Protein AF-A0A0P0RIV6-F1 (afdb_monomer)

Mean predicted aligned error: 5.99 Å

Sequence (80 aa):
MTLRLRNQKLRTQKVINHFRGLPGEFSMLKGLLCASHSMEGHDEVRYRYFFDSSLIAARMEEINAAAREEAMKFLGERAQ

Radius of gyration: 16.16 Å; Cα contacts (8 Å, |Δi|>4): 38; chains: 1; bounding box: 40×27×44 Å

Solvent-accessible surface area (backbone atoms only — not comparable to full-atom values): 4515 Å² total; per-residue (Å²): 136,56,74,66,61,53,51,14,47,52,51,34,50,52,53,52,62,70,34,60,92,43,95,56,34,65,59,53,53,49,50,55,52,50,54,40,70,71,43,72,68,83,57,20,61,54,44,48,64,47,42,40,63,66,63,52,50,53,53,49,49,53,54,53,50,53,52,50,52,52,51,50,52,57,52,57,66,71,76,109

Organism: NCBI:txid1323664

Structure (mmCIF, N/CA/C/O backbone):
data_AF-A0A0P0RIV6-F1
#
_entry.id   AF-A0A0P0RIV6-F1
#
loop_
_atom_site.group_PDB
_atom_site.id
_atom_site.type_symbol
_atom_site.label_atom_id
_atom_site.label_alt_id
_atom_site.label_comp_id
_atom_site.label_asym_id
_atom_site.label_entity_id
_atom_site.label_seq_id
_atom_site.pdbx_PDB_ins_code
_atom_site.Cartn_x
_atom_site.Cartn_y
_atom_site.Cartn_z
_atom_site.occupancy
_atom_site.B_iso_or_equiv
_atom_site.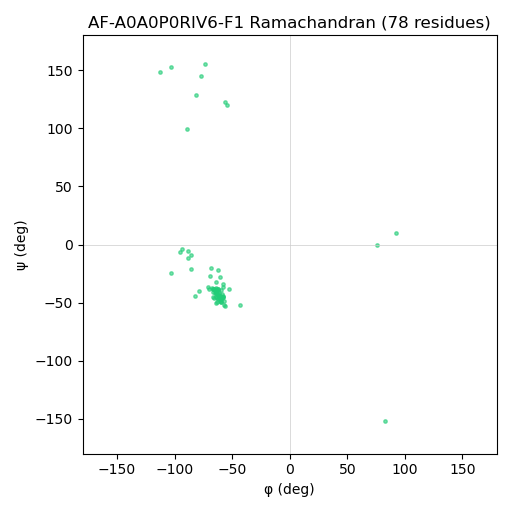auth_seq_id
_atom_site.auth_comp_id
_atom_site.auth_asym_id
_atom_site.auth_atom_id
_atom_site.pdbx_PDB_model_num
ATOM 1 N N . MET A 1 1 ? 6.314 -18.642 -11.480 1.00 59.59 1 MET A N 1
ATOM 2 C CA . MET A 1 1 ? 6.527 -17.201 -11.188 1.00 59.59 1 MET A CA 1
ATOM 3 C C . MET A 1 1 ? 7.970 -16.850 -11.529 1.00 59.59 1 MET A C 1
ATOM 5 O O . MET A 1 1 ? 8.856 -17.571 -11.091 1.00 59.59 1 MET A O 1
ATOM 9 N N . THR A 1 2 ? 8.226 -15.820 -12.341 1.00 81.06 2 THR A N 1
ATOM 10 C CA . THR A 1 2 ? 9.598 -15.458 -12.757 1.00 81.06 2 THR A CA 1
ATOM 11 C C . THR A 1 2 ? 10.378 -14.793 -11.612 1.00 81.06 2 THR A C 1
ATOM 13 O O . THR A 1 2 ? 9.780 -14.188 -10.718 1.00 81.06 2 THR A O 1
ATOM 16 N N . LEU A 1 3 ? 11.718 -14.871 -11.634 1.00 82.00 3 LEU A N 1
ATOM 17 C CA . LEU A 1 3 ? 12.606 -14.242 -10.635 1.00 82.00 3 LEU A CA 1
ATOM 18 C C . LEU A 1 3 ? 12.303 -12.740 -10.461 1.00 82.00 3 LEU A C 1
ATOM 20 O O . LEU A 1 3 ? 12.281 -12.217 -9.348 1.00 82.00 3 LEU A O 1
ATOM 24 N N . ARG A 1 4 ? 11.997 -12.062 -11.571 1.00 81.50 4 ARG A N 1
ATOM 25 C CA . ARG A 1 4 ? 11.642 -10.639 -11.613 1.00 81.50 4 ARG A CA 1
ATOM 26 C C . ARG A 1 4 ? 10.384 -10.325 -10.800 1.00 81.50 4 ARG A C 1
ATOM 28 O O . ARG A 1 4 ? 10.422 -9.415 -9.978 1.00 81.50 4 ARG A O 1
ATOM 35 N N . LEU A 1 5 ? 9.312 -11.100 -10.981 1.00 83.94 5 LEU A N 1
ATOM 36 C CA . LEU A 1 5 ? 8.061 -10.933 -10.228 1.00 83.94 5 LEU A CA 1
ATOM 37 C C . LEU A 1 5 ? 8.270 -11.203 -8.731 1.00 83.94 5 LEU A C 1
ATOM 39 O O . LEU A 1 5 ? 7.739 -10.487 -7.886 1.00 83.94 5 LEU A O 1
ATOM 43 N N . ARG A 1 6 ? 9.102 -12.196 -8.381 1.00 87.25 6 ARG A N 1
ATOM 44 C CA . ARG A 1 6 ? 9.456 -12.473 -6.978 1.00 87.25 6 ARG A CA 1
ATOM 45 C C . ARG A 1 6 ? 10.174 -11.285 -6.332 1.00 87.25 6 ARG A C 1
ATOM 47 O O . ARG A 1 6 ? 9.824 -10.892 -5.222 1.00 87.25 6 ARG A O 1
ATOM 54 N N . ASN A 1 7 ? 11.139 -10.694 -7.033 1.00 89.38 7 ASN A N 1
ATOM 55 C CA . ASN A 1 7 ? 11.891 -9.541 -6.538 1.00 89.38 7 ASN A CA 1
ATOM 56 C C . ASN A 1 7 ? 11.017 -8.285 -6.425 1.00 89.38 7 ASN A C 1
ATOM 58 O O . ASN A 1 7 ? 11.154 -7.533 -5.462 1.00 89.38 7 ASN A O 1
ATOM 62 N N . GLN A 1 8 ? 10.093 -8.080 -7.367 1.00 91.31 8 GLN A N 1
ATOM 63 C CA . GLN A 1 8 ? 9.103 -7.001 -7.318 1.00 91.31 8 GLN A CA 1
ATOM 64 C C . GLN A 1 8 ? 8.227 -7.107 -6.061 1.00 91.31 8 GLN A C 1
ATOM 66 O O . GLN A 1 8 ? 8.129 -6.143 -5.297 1.00 91.31 8 GLN A O 1
ATOM 71 N N . LYS A 1 9 ? 7.677 -8.296 -5.782 1.00 93.25 9 LYS A N 1
ATOM 72 C CA . LYS A 1 9 ? 6.904 -8.560 -4.558 1.00 93.25 9 LYS A CA 1
ATOM 73 C C . LYS A 1 9 ? 7.723 -8.323 -3.294 1.00 93.25 9 LYS A C 1
ATOM 75 O O . LYS A 1 9 ? 7.269 -7.624 -2.395 1.00 93.25 9 LYS A O 1
ATOM 80 N N . LEU A 1 10 ? 8.953 -8.840 -3.244 1.00 94.69 10 LEU A N 1
ATOM 81 C CA . LEU A 1 10 ? 9.836 -8.684 -2.084 1.00 94.69 10 LEU A CA 1
ATOM 82 C C . LEU A 1 10 ? 10.144 -7.208 -1.787 1.00 94.69 10 LEU A C 1
ATOM 84 O O . LEU A 1 10 ? 10.074 -6.784 -0.636 1.00 94.69 10 LEU A O 1
ATOM 88 N N . ARG A 1 11 ? 10.477 -6.414 -2.81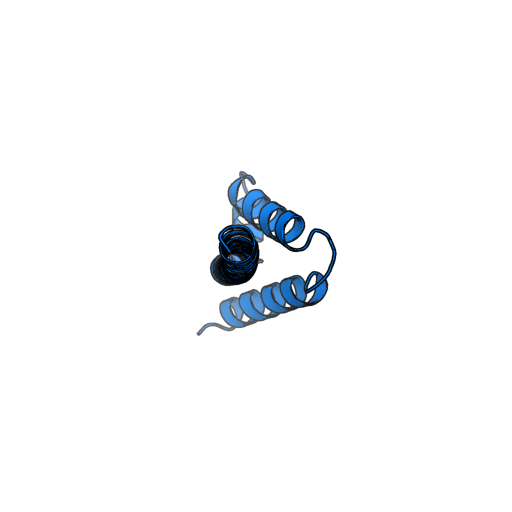4 1.00 93.00 11 ARG A N 1
ATOM 89 C CA . ARG A 1 11 ? 10.718 -4.970 -2.656 1.00 93.00 11 ARG A CA 1
ATOM 90 C C . ARG A 1 11 ? 9.478 -4.250 -2.149 1.00 93.00 11 ARG A C 1
ATOM 92 O O . ARG A 1 11 ? 9.576 -3.464 -1.214 1.00 93.00 11 ARG A O 1
ATOM 99 N N . THR A 1 12 ? 8.324 -4.558 -2.727 1.00 94.81 12 THR A N 1
ATOM 100 C CA . THR A 1 12 ? 7.052 -3.945 -2.331 1.00 94.81 12 THR A CA 1
ATOM 101 C C . THR A 1 12 ? 6.711 -4.267 -0.883 1.00 94.81 12 THR A C 1
ATOM 103 O O . THR A 1 12 ? 6.378 -3.369 -0.117 1.00 94.81 12 THR A O 1
ATOM 106 N N . GLN A 1 13 ? 6.904 -5.520 -0.466 1.00 96.69 13 GLN A N 1
ATOM 107 C CA . GLN A 1 13 ? 6.688 -5.922 0.919 1.00 96.69 13 GLN A CA 1
ATOM 108 C C . GLN A 1 13 ? 7.624 -5.192 1.888 1.00 96.69 13 GLN A C 1
ATOM 110 O O . GLN A 1 13 ? 7.192 -4.803 2.968 1.00 96.69 13 GLN A O 1
ATOM 115 N N . LYS A 1 14 ? 8.890 -4.962 1.511 1.00 96.69 14 LYS A N 1
ATOM 116 C CA . LYS A 1 14 ? 9.820 -4.163 2.327 1.00 96.69 14 LYS A CA 1
ATOM 117 C C . LYS A 1 14 ? 9.329 -2.728 2.509 1.00 96.69 14 LYS A C 1
ATOM 119 O O . LYS A 1 14 ? 9.411 -2.216 3.618 1.00 9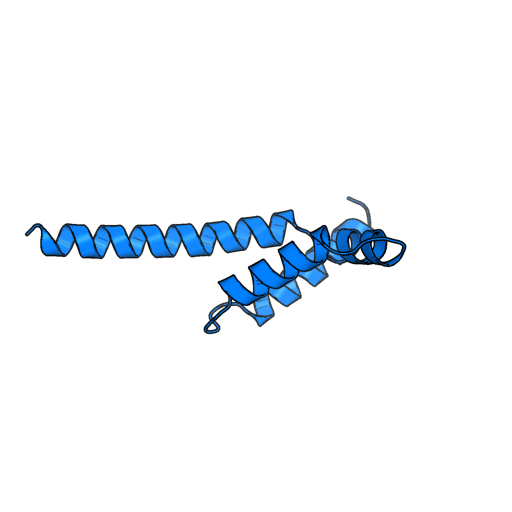6.69 14 LYS A O 1
ATOM 124 N N . VAL A 1 15 ? 8.798 -2.105 1.456 1.00 94.88 15 VAL A N 1
ATOM 125 C CA . VAL A 1 15 ? 8.237 -0.747 1.539 1.00 94.88 15 VAL A CA 1
ATOM 126 C C . VAL A 1 15 ? 6.987 -0.709 2.412 1.00 94.88 15 VAL A C 1
ATOM 128 O O . VAL A 1 15 ? 6.888 0.142 3.290 1.00 94.88 15 VAL A O 1
ATOM 131 N N . ILE A 1 16 ? 6.068 -1.661 2.234 1.00 97.06 16 ILE A N 1
ATOM 132 C CA . ILE A 1 16 ? 4.881 -1.782 3.092 1.00 97.06 16 ILE A CA 1
ATOM 133 C C . ILE A 1 16 ? 5.299 -1.939 4.555 1.00 97.06 16 ILE A C 1
ATOM 135 O O . ILE A 1 16 ? 4.809 -1.219 5.415 1.00 97.06 16 ILE A O 1
ATOM 139 N N . ASN A 1 17 ? 6.240 -2.841 4.840 1.00 97.44 17 ASN A N 1
ATOM 140 C CA . ASN A 1 17 ? 6.713 -3.072 6.202 1.00 97.44 17 ASN A CA 1
ATOM 141 C C . ASN A 1 17 ? 7.412 -1.844 6.795 1.00 97.44 17 ASN A C 1
ATOM 143 O O . ASN A 1 17 ? 7.334 -1.642 7.999 1.00 97.44 17 ASN A O 1
ATOM 147 N N . HIS A 1 18 ? 8.082 -1.037 5.970 1.00 96.56 18 HIS A N 1
ATOM 148 C CA . HIS A 1 18 ? 8.734 0.190 6.416 1.00 96.56 18 HIS A CA 1
ATOM 149 C C . HIS A 1 18 ? 7.726 1.248 6.885 1.00 96.56 18 HIS A C 1
ATOM 151 O O . HIS A 1 18 ? 7.964 1.894 7.899 1.00 96.56 18 HIS A O 1
ATOM 157 N N . PHE A 1 19 ? 6.602 1.407 6.179 1.00 95.94 19 PHE A N 1
ATOM 158 C CA . PHE A 1 19 ? 5.572 2.387 6.541 1.00 95.94 19 PHE A CA 1
ATOM 159 C C . PHE A 1 19 ? 4.517 1.863 7.516 1.00 95.94 19 PHE A C 1
ATOM 161 O O . PHE A 1 19 ? 3.729 2.650 8.035 1.00 95.94 19 PHE A O 1
ATOM 168 N N . ARG A 1 20 ? 4.482 0.552 7.761 1.00 95.81 20 ARG A N 1
ATOM 169 C CA . ARG A 1 20 ? 3.441 -0.092 8.560 1.00 95.81 20 ARG A CA 1
ATOM 170 C C . ARG A 1 20 ? 3.334 0.517 9.958 1.00 95.81 20 ARG A C 1
ATOM 172 O O . ARG A 1 20 ? 4.295 0.491 10.721 1.00 95.81 20 ARG A O 1
ATOM 179 N N . GLY A 1 21 ? 2.140 0.999 10.298 1.00 91.69 21 GLY A N 1
ATOM 180 C CA . GLY A 1 21 ? 1.832 1.583 11.605 1.00 91.69 21 GLY A CA 1
ATOM 181 C C . GLY A 1 21 ? 2.372 3.000 11.814 1.00 91.69 21 GLY A C 1
ATOM 182 O O . GLY A 1 21 ? 2.142 3.577 12.874 1.00 91.69 21 GLY A O 1
ATOM 183 N N . LEU A 1 22 ? 3.067 3.582 10.829 1.00 95.75 22 LEU A N 1
ATOM 184 C CA . LEU A 1 22 ? 3.504 4.970 10.912 1.00 95.75 22 LEU A CA 1
ATOM 185 C C . LEU A 1 22 ? 2.339 5.928 10.623 1.00 95.75 22 LEU A C 1
ATOM 187 O O . LEU A 1 22 ? 1.522 5.662 9.730 1.00 95.75 22 LEU A O 1
ATOM 191 N N . PRO A 1 23 ? 2.291 7.093 11.296 1.00 91.88 23 PRO A N 1
ATOM 192 C CA . PRO A 1 23 ? 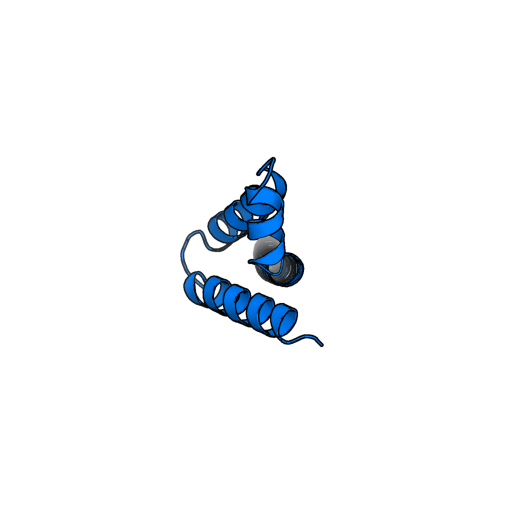1.408 8.179 10.897 1.00 91.88 23 PRO A CA 1
ATOM 193 C C . PRO A 1 23 ? 1.655 8.542 9.427 1.00 91.88 23 PRO A C 1
ATOM 195 O O . PRO A 1 23 ? 2.767 8.897 9.040 1.00 91.88 23 PRO A O 1
ATOM 198 N N . GLY A 1 24 ? 0.620 8.420 8.594 1.00 92.62 24 GLY A N 1
ATOM 199 C CA . GLY A 1 24 ? 0.715 8.683 7.157 1.00 92.62 24 GLY A CA 1
ATOM 200 C C . GLY A 1 24 ? 1.036 7.472 6.276 1.00 92.62 24 GLY A C 1
ATOM 201 O O . GLY A 1 24 ? 1.240 7.672 5.080 1.00 92.62 24 GLY A O 1
ATOM 202 N N . GLU A 1 25 ? 1.021 6.237 6.803 1.00 96.38 25 GLU A N 1
ATOM 203 C CA . GLU A 1 25 ? 1.172 4.997 6.014 1.00 96.38 25 GLU A CA 1
ATOM 204 C C . GLU A 1 25 ? 0.342 5.038 4.719 1.00 96.38 25 GLU A C 1
ATOM 206 O O . GLU A 1 25 ? 0.871 4.863 3.621 1.00 96.38 25 GLU A O 1
ATOM 211 N N . PHE A 1 26 ? -0.950 5.353 4.840 1.00 96.25 26 PHE A N 1
ATOM 212 C CA . PHE A 1 26 ? -1.864 5.448 3.703 1.00 96.25 26 PHE A CA 1
ATOM 213 C C . PHE A 1 26 ? -1.410 6.481 2.661 1.00 96.25 26 PHE A C 1
ATOM 215 O O . PHE A 1 26 ? -1.396 6.193 1.465 1.00 96.25 26 PHE A O 1
ATOM 222 N N . SER A 1 27 ? -1.009 7.676 3.104 1.00 96.44 27 SER A N 1
ATOM 223 C CA . SER A 1 27 ? -0.556 8.758 2.223 1.00 96.44 27 SER A CA 1
ATOM 224 C C . SER A 1 27 ? 0.724 8.386 1.476 1.00 96.44 27 SER A C 1
ATOM 226 O O . SER A 1 27 ? 0.832 8.655 0.280 1.00 96.44 27 SER A O 1
ATOM 228 N N . MET A 1 28 ? 1.663 7.716 2.149 1.00 95.94 28 MET A N 1
ATOM 229 C CA . MET A 1 28 ? 2.910 7.249 1.539 1.00 95.94 28 MET A CA 1
ATOM 230 C C . MET A 1 28 ? 2.652 6.171 0.483 1.00 95.94 28 MET A C 1
ATOM 232 O O . MET A 1 28 ? 3.161 6.263 -0.636 1.00 95.94 28 MET A O 1
ATOM 236 N N . LEU A 1 29 ? 1.812 5.179 0.802 1.00 95.38 29 LEU A N 1
ATOM 237 C CA . LEU A 1 29 ? 1.433 4.122 -0.139 1.00 95.38 29 LEU A CA 1
ATOM 238 C C . LEU A 1 29 ? 0.662 4.680 -1.345 1.00 95.38 29 LEU A C 1
ATOM 240 O O . LEU A 1 29 ? 0.951 4.308 -2.484 1.00 95.38 29 LEU A O 1
ATOM 244 N 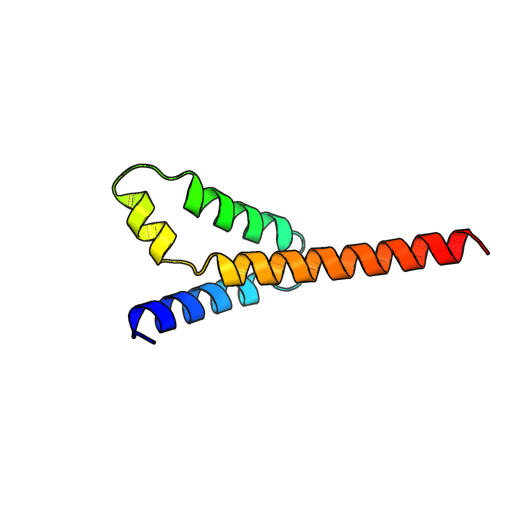N . LYS A 1 30 ? -0.249 5.633 -1.116 1.00 94.31 30 LYS A N 1
ATOM 245 C CA . LYS A 1 30 ? -0.962 6.348 -2.182 1.00 94.31 30 LYS A CA 1
ATOM 246 C C . LYS A 1 30 ? 0.001 7.110 -3.092 1.00 94.31 30 LYS A C 1
ATOM 248 O O . LYS A 1 30 ? -0.118 7.009 -4.309 1.00 94.31 30 LYS A O 1
ATOM 253 N N . GLY A 1 31 ? 0.963 7.838 -2.523 1.00 92.50 31 GLY A N 1
ATOM 254 C CA . GLY A 1 31 ? 1.980 8.563 -3.289 1.00 92.50 31 GLY A CA 1
ATOM 255 C C . GLY A 1 31 ? 2.796 7.636 -4.189 1.00 92.50 31 GLY A C 1
ATOM 256 O O . GLY A 1 31 ? 2.992 7.937 -5.365 1.00 92.50 31 GLY A O 1
ATOM 257 N N . LEU A 1 32 ? 3.193 6.470 -3.671 1.00 90.06 32 LEU A N 1
ATOM 258 C CA . LEU A 1 32 ? 3.924 5.459 -4.434 1.00 90.06 32 LEU A CA 1
ATOM 259 C C . LEU A 1 32 ? 3.103 4.906 -5.606 1.00 90.06 32 LEU A C 1
ATOM 261 O O . LEU A 1 32 ? 3.621 4.752 -6.714 1.00 90.06 32 LEU A O 1
ATOM 265 N N . LEU A 1 33 ? 1.815 4.642 -5.369 1.00 89.19 33 LEU A N 1
ATOM 266 C CA . LEU A 1 33 ? 0.893 4.189 -6.403 1.00 89.19 33 LEU A CA 1
ATOM 267 C C . LEU A 1 33 ? 0.720 5.264 -7.484 1.00 89.19 33 LEU A C 1
ATOM 269 O O . LEU A 1 33 ? 0.919 4.976 -8.662 1.00 89.19 33 LEU A O 1
ATOM 273 N N . CYS A 1 34 ? 0.439 6.511 -7.102 1.00 88.50 34 CYS A N 1
ATOM 274 C CA . CYS A 1 34 ? 0.299 7.625 -8.041 1.00 88.50 34 CYS A CA 1
ATOM 275 C C . CYS A 1 34 ? 1.574 7.847 -8.866 1.00 88.50 34 CYS A C 1
ATOM 277 O O . CYS A 1 34 ? 1.493 7.950 -10.087 1.00 88.50 34 CYS A O 1
ATOM 279 N N . ALA A 1 35 ? 2.753 7.826 -8.237 1.00 83.88 35 ALA A N 1
ATOM 280 C CA . ALA A 1 35 ? 4.029 7.957 -8.940 1.00 83.88 35 ALA A CA 1
ATOM 281 C C . ALA A 1 35 ? 4.216 6.867 -10.010 1.00 83.88 35 ALA A C 1
ATOM 283 O O . ALA A 1 35 ? 4.720 7.147 -11.094 1.00 83.88 35 ALA A O 1
ATOM 284 N N . SER A 1 36 ? 3.751 5.639 -9.754 1.00 77.94 36 SER A N 1
ATOM 285 C CA . SER A 1 36 ? 3.818 4.549 -10.738 1.00 77.94 36 SER A CA 1
ATOM 286 C C . SER A 1 36 ? 2.909 4.738 -11.962 1.00 77.94 36 SER A C 1
ATOM 288 O O . SER A 1 36 ? 3.156 4.125 -13.001 1.00 77.94 36 SER A O 1
ATOM 290 N N . HIS A 1 37 ? 1.886 5.591 -11.854 1.00 75.44 37 HIS A N 1
ATOM 291 C CA . HIS A 1 37 ? 0.920 5.874 -12.918 1.00 75.44 37 HIS A CA 1
ATOM 292 C C . HIS A 1 37 ? 1.160 7.211 -13.631 1.00 75.44 37 HIS A C 1
ATOM 294 O O . HIS A 1 37 ? 0.744 7.349 -14.776 1.00 75.44 37 HIS A O 1
ATOM 300 N N . SER A 1 38 ? 1.806 8.177 -12.975 1.00 74.94 38 SER A N 1
ATOM 301 C CA . SER A 1 38 ? 2.020 9.534 -13.502 1.00 74.94 38 SER A CA 1
ATOM 302 C C . SER A 1 38 ? 3.366 9.747 -14.195 1.00 74.94 38 SER A C 1
ATOM 304 O O . SER A 1 38 ? 3.593 10.826 -14.730 1.00 74.94 38 SER A O 1
ATOM 306 N N . MET A 1 39 ? 4.278 8.773 -14.169 1.00 68.75 39 MET A N 1
ATOM 307 C CA . MET A 1 39 ? 5.539 8.903 -14.900 1.00 68.75 39 MET A CA 1
ATOM 308 C C . MET A 1 39 ? 5.357 8.546 -16.368 1.00 68.75 39 MET A C 1
ATOM 310 O O . MET A 1 39 ? 4.843 7.477 -16.679 1.00 68.75 39 MET A O 1
ATOM 314 N N . GLU A 1 40 ? 5.809 9.438 -17.244 1.00 65.94 40 GLU A N 1
ATOM 315 C CA . GLU A 1 40 ? 5.821 9.264 -18.696 1.00 65.94 40 GLU A CA 1
ATOM 316 C C . GLU A 1 40 ? 7.242 8.919 -19.183 1.00 65.94 40 GLU A C 1
ATOM 318 O O . GLU A 1 40 ? 8.245 9.297 -18.572 1.00 65.94 40 GLU A O 1
ATOM 323 N N . GLY A 1 41 ? 7.350 8.200 -20.303 1.00 67.06 41 GLY A N 1
ATOM 324 C CA . GLY A 1 41 ? 8.631 7.924 -20.963 1.00 67.06 41 GLY A CA 1
ATOM 325 C C . GLY A 1 41 ? 9.412 6.736 -20.380 1.00 67.06 41 GLY A C 1
ATOM 326 O O . GLY A 1 41 ? 8.847 5.774 -19.867 1.00 67.06 41 GLY A O 1
ATOM 327 N N . HIS A 1 42 ? 10.746 6.753 -20.493 1.00 59.88 42 HIS A N 1
ATOM 328 C CA . HIS A 1 42 ? 11.596 5.602 -20.134 1.00 59.88 42 HIS A CA 1
ATOM 329 C C . HIS A 1 42 ? 11.522 5.186 -18.649 1.00 59.88 42 HIS A C 1
ATOM 331 O O . HIS A 1 42 ? 11.815 4.029 -18.321 1.00 59.88 42 HIS A O 1
ATOM 337 N N . ASP A 1 43 ? 11.105 6.093 -17.765 1.00 66.62 43 ASP A N 1
ATOM 338 C CA . ASP A 1 43 ? 10.992 5.844 -16.326 1.00 66.62 43 ASP A CA 1
ATOM 339 C C . ASP A 1 43 ? 9.658 5.200 -15.922 1.00 66.62 43 ASP A C 1
ATOM 341 O O . ASP A 1 43 ? 9.604 4.480 -14.920 1.00 66.62 43 ASP A O 1
ATOM 345 N N . GLU A 1 44 ? 8.621 5.330 -16.754 1.00 67.38 44 GLU A N 1
ATOM 346 C CA . GLU A 1 44 ? 7.310 4.699 -16.566 1.00 67.38 44 GLU A CA 1
ATOM 347 C C . GLU A 1 44 ? 7.436 3.178 -16.433 1.00 67.38 44 GLU A C 1
ATOM 349 O O . GLU A 1 44 ? 6.996 2.557 -15.462 1.00 67.38 44 GLU A O 1
ATOM 354 N N . VAL A 1 45 ? 8.112 2.577 -17.413 1.00 68.00 45 VAL A N 1
ATOM 355 C CA . VAL A 1 45 ? 8.403 1.146 -17.479 1.00 68.00 45 VAL A CA 1
ATOM 356 C C . VAL A 1 45 ? 9.161 0.743 -16.218 1.00 68.00 45 VAL A C 1
ATOM 358 O O . VAL A 1 45 ? 8.759 -0.177 -15.505 1.00 68.00 45 VAL A O 1
ATOM 361 N N . ARG A 1 46 ? 10.244 1.453 -15.889 1.00 72.12 46 ARG A N 1
ATOM 362 C CA . ARG A 1 46 ? 11.095 1.101 -14.748 1.00 72.12 46 ARG A CA 1
ATOM 363 C C . ARG A 1 46 ? 10.309 1.076 -13.449 1.00 72.12 46 ARG A C 1
ATOM 365 O O . ARG A 1 46 ? 10.449 0.105 -12.709 1.00 72.12 46 ARG A O 1
ATOM 372 N N . TYR A 1 47 ? 9.463 2.070 -13.205 1.00 75.62 47 TYR A N 1
ATOM 373 C CA . TYR A 1 47 ? 8.739 2.183 -11.945 1.00 75.62 47 TYR A CA 1
ATOM 374 C C . TYR A 1 47 ? 7.531 1.252 -11.850 1.00 75.62 47 TYR A C 1
ATOM 376 O O . TYR A 1 47 ? 7.366 0.594 -10.819 1.00 75.62 47 TYR A O 1
ATOM 384 N N . ARG A 1 48 ? 6.758 1.085 -12.935 1.00 72.94 48 ARG A N 1
ATOM 385 C CA . ARG A 1 48 ? 5.671 0.086 -12.996 1.00 72.94 48 ARG A CA 1
ATOM 386 C C . ARG A 1 48 ? 6.179 -1.331 -12.743 1.00 72.94 48 ARG A C 1
ATOM 388 O O . ARG A 1 48 ? 5.492 -2.137 -12.126 1.00 72.94 48 ARG A O 1
ATOM 395 N N . TYR A 1 49 ? 7.400 -1.642 -13.181 1.00 78.81 49 TYR A N 1
ATOM 396 C CA . TYR A 1 49 ? 8.030 -2.941 -12.924 1.00 78.81 49 TYR A CA 1
ATOM 397 C C . TYR A 1 49 ? 8.827 -3.001 -11.614 1.00 78.81 49 TYR A C 1
ATOM 399 O O . TYR A 1 49 ? 9.344 -4.068 -11.253 1.00 78.81 49 TYR A O 1
ATOM 407 N N . PHE A 1 50 ? 8.979 -1.881 -10.909 1.00 85.56 50 PHE A N 1
ATOM 408 C CA . PHE A 1 50 ? 9.743 -1.839 -9.670 1.00 85.56 50 PHE A CA 1
ATOM 409 C C . PHE A 1 50 ? 8.908 -2.318 -8.482 1.00 85.56 50 PHE A C 1
ATOM 411 O O . PHE A 1 50 ? 9.395 -3.153 -7.705 1.00 85.56 50 PHE A O 1
ATOM 418 N N . PHE A 1 51 ? 7.657 -1.852 -8.409 1.00 88.69 51 PHE A N 1
ATOM 419 C CA . PHE A 1 51 ? 6.692 -2.149 -7.352 1.00 88.69 51 PHE A CA 1
ATOM 420 C C . PHE A 1 51 ? 5.517 -2.982 -7.861 1.00 88.69 51 PHE A C 1
ATOM 422 O O . PHE A 1 51 ? 5.127 -2.887 -9.018 1.00 88.69 51 PHE A O 1
ATOM 429 N N . A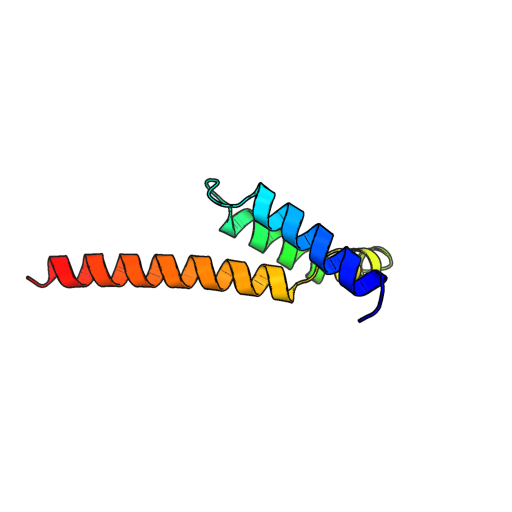SP A 1 52 ? 4.966 -3.818 -6.991 1.00 91.56 52 ASP A N 1
ATOM 430 C CA . ASP A 1 52 ? 3.744 -4.580 -7.221 1.00 91.56 52 ASP A CA 1
ATOM 431 C C . ASP A 1 52 ? 2.559 -3.723 -6.755 1.00 91.56 52 ASP A C 1
ATOM 433 O O . ASP A 1 52 ? 2.270 -3.625 -5.561 1.00 91.56 52 ASP A O 1
ATOM 437 N N . SER A 1 53 ? 1.890 -3.062 -7.700 1.00 90.88 53 SER A N 1
ATOM 438 C CA . SER A 1 53 ? 0.758 -2.176 -7.406 1.00 90.88 53 SER A CA 1
ATOM 439 C C . SER A 1 53 ? -0.409 -2.903 -6.737 1.00 90.88 53 SER A C 1
ATOM 441 O O . SER A 1 53 ? -1.120 -2.293 -5.941 1.00 90.88 53 SER A O 1
ATOM 443 N N . SER A 1 54 ? -0.577 -4.206 -6.988 1.00 92.56 54 SER A N 1
ATOM 444 C CA . SER A 1 54 ? -1.651 -4.996 -6.377 1.00 92.56 54 SER A CA 1
ATOM 445 C C . SER A 1 54 ? -1.406 -5.203 -4.884 1.00 92.56 54 SER A C 1
ATOM 447 O O . SER A 1 54 ? -2.341 -5.106 -4.096 1.00 92.56 54 SER A O 1
ATOM 449 N N . LEU A 1 55 ? -0.151 -5.419 -4.472 1.00 94.81 55 LEU A N 1
ATOM 450 C CA . LEU A 1 55 ? 0.198 -5.500 -3.048 1.00 94.81 55 LEU A CA 1
ATOM 451 C C . LEU A 1 55 ? 0.018 -4.161 -2.324 1.00 94.81 55 LEU A C 1
ATOM 453 O O . LEU A 1 55 ? -0.441 -4.142 -1.183 1.00 94.81 55 LEU A O 1
ATOM 457 N N . ILE A 1 56 ? 0.353 -3.045 -2.979 1.00 94.75 56 ILE A N 1
ATOM 458 C CA . ILE A 1 56 ? 0.126 -1.703 -2.421 1.00 94.75 56 ILE A CA 1
ATOM 459 C C . ILE A 1 56 ? -1.378 -1.461 -2.239 1.00 94.75 56 ILE A C 1
ATOM 461 O O . ILE A 1 56 ? -1.808 -1.078 -1.152 1.00 94.75 56 ILE A O 1
ATOM 465 N N . ALA A 1 57 ? -2.177 -1.734 -3.275 1.00 94.56 57 ALA A N 1
ATOM 466 C CA . ALA A 1 57 ? -3.626 -1.563 -3.238 1.00 94.56 57 ALA A CA 1
ATOM 467 C C . ALA A 1 57 ? -4.286 -2.444 -2.166 1.00 94.56 57 ALA A C 1
ATOM 469 O O . ALA A 1 57 ? -5.111 -1.950 -1.401 1.00 94.56 57 ALA A O 1
ATOM 470 N N . ALA A 1 58 ? -3.877 -3.713 -2.054 1.00 96.38 58 ALA A N 1
ATOM 471 C CA . ALA A 1 58 ? -4.377 -4.622 -1.024 1.00 96.38 58 ALA A CA 1
ATOM 472 C C . ALA A 1 58 ? -4.129 -4.070 0.387 1.00 96.38 58 ALA A C 1
ATOM 474 O O . ALA A 1 58 ? -5.045 -4.030 1.205 1.00 96.38 58 ALA A O 1
ATOM 475 N N . ARG A 1 59 ? -2.922 -3.554 0.655 1.00 96.75 59 ARG A N 1
ATOM 476 C CA . ARG A 1 59 ? -2.613 -2.952 1.956 1.00 96.75 59 ARG A CA 1
ATOM 477 C C . ARG A 1 59 ? -3.432 -1.688 2.230 1.00 96.75 59 ARG A C 1
ATOM 479 O O . ARG A 1 59 ? -3.866 -1.472 3.356 1.00 96.75 59 ARG A O 1
ATOM 486 N N . MET A 1 60 ? -3.644 -0.844 1.223 1.00 96.94 60 MET A N 1
ATOM 487 C CA . MET A 1 60 ? -4.487 0.346 1.377 1.00 96.94 60 MET A CA 1
ATOM 488 C C . MET A 1 60 ? -5.945 -0.021 1.687 1.00 96.94 60 MET A C 1
ATOM 490 O O . MET A 1 60 ? -6.572 0.645 2.509 1.00 96.94 60 MET A O 1
ATOM 494 N N . GLU A 1 61 ? -6.467 -1.092 1.085 1.00 97.12 61 GLU A N 1
ATOM 495 C CA . GLU A 1 61 ? -7.814 -1.588 1.381 1.00 97.12 61 GLU A CA 1
ATOM 496 C C . GLU A 1 61 ? -7.925 -2.130 2.812 1.00 97.12 61 GLU A C 1
ATOM 498 O O . GLU A 1 61 ? -8.917 -1.854 3.481 1.00 97.12 61 GLU A O 1
ATOM 503 N N . GLU A 1 62 ? -6.895 -2.815 3.325 1.00 97.00 62 GLU A N 1
ATOM 504 C CA . GLU A 1 62 ? -6.839 -3.231 4.737 1.00 97.00 62 GLU A CA 1
ATOM 505 C C . GLU A 1 62 ? -6.941 -2.029 5.689 1.00 97.00 62 GLU A C 1
ATOM 507 O O . GLU A 1 62 ? -7.701 -2.066 6.656 1.00 97.00 62 GLU A O 1
ATOM 512 N N . ILE A 1 63 ? -6.207 -0.944 5.405 1.00 96.25 63 ILE A N 1
ATOM 513 C CA . ILE A 1 63 ? -6.247 0.288 6.211 1.00 96.25 63 ILE A CA 1
ATOM 514 C C . ILE A 1 63 ? -7.649 0.912 6.166 1.00 96.25 63 ILE A C 1
ATOM 516 O O . ILE A 1 63 ? -8.202 1.274 7.204 1.00 96.25 63 ILE A O 1
ATOM 520 N N . ASN A 1 64 ? -8.252 1.003 4.977 1.00 94.75 64 ASN A N 1
ATOM 521 C CA . ASN A 1 64 ? -9.608 1.530 4.817 1.00 94.75 64 ASN A CA 1
ATOM 522 C C . ASN A 1 64 ? -10.656 0.660 5.519 1.00 94.75 64 ASN A C 1
ATOM 524 O O . ASN A 1 64 ? -11.614 1.182 6.085 1.00 94.75 64 ASN A O 1
ATOM 528 N N . ALA A 1 65 ? -10.510 -0.665 5.471 1.00 95.94 65 ALA A N 1
ATOM 529 C CA . ALA A 1 65 ? -11.403 -1.590 6.156 1.00 95.94 65 ALA A CA 1
ATOM 530 C C . ALA A 1 65 ? -11.357 -1.384 7.675 1.00 95.94 65 ALA A C 1
ATOM 532 O O . ALA A 1 65 ? -12.415 -1.222 8.278 1.00 95.94 65 ALA A O 1
ATOM 533 N N . ALA A 1 66 ? -10.158 -1.285 8.257 1.00 93.19 66 ALA A N 1
ATOM 534 C CA . ALA A 1 66 ? -9.991 -1.002 9.681 1.00 93.19 66 ALA A CA 1
ATOM 535 C C . ALA A 1 66 ? -10.625 0.343 10.076 1.00 93.19 66 ALA A C 1
ATOM 537 O O . ALA A 1 66 ? -11.410 0.404 11.019 1.00 93.19 66 ALA A O 1
ATOM 538 N N . ALA A 1 67 ? -10.384 1.402 9.294 1.00 92.38 67 ALA A N 1
ATOM 539 C CA . ALA A 1 67 ? -10.972 2.718 9.547 1.00 92.38 67 ALA A CA 1
ATOM 540 C C . ALA A 1 67 ? -12.512 2.714 9.460 1.00 92.38 67 ALA A C 1
ATOM 542 O O . ALA A 1 67 ? -13.185 3.367 10.257 1.00 92.38 67 ALA A O 1
ATOM 543 N N . ARG A 1 68 ? -13.093 1.963 8.510 1.00 93.75 68 ARG A N 1
ATOM 544 C CA . ARG A 1 68 ? -14.553 1.789 8.406 1.00 93.75 68 ARG A CA 1
ATOM 545 C C . ARG A 1 68 ? -15.123 1.051 9.616 1.00 93.75 68 ARG A C 1
ATOM 547 O O . ARG A 1 68 ? -16.177 1.442 10.107 1.00 93.75 68 ARG A O 1
ATOM 554 N N . GLU A 1 69 ? -14.443 0.010 10.089 1.00 94.62 69 GLU A N 1
ATOM 555 C CA . GLU A 1 69 ? -14.863 -0.751 11.268 1.00 94.62 69 GLU A CA 1
ATOM 556 C C . GLU A 1 69 ? -14.846 0.119 12.534 1.00 94.62 69 GLU A C 1
ATOM 558 O O . GLU A 1 69 ? -15.818 0.131 13.290 1.00 94.62 69 GLU A O 1
ATOM 563 N N . GLU A 1 70 ? -13.784 0.899 12.740 1.00 90.81 70 GLU A N 1
ATOM 564 C CA . GLU A 1 70 ? -13.684 1.853 13.851 1.00 90.81 70 GLU A CA 1
ATOM 565 C C . GLU A 1 70 ? -14.788 2.917 13.794 1.00 90.81 70 GLU A C 1
ATOM 567 O O . GLU A 1 70 ? -15.449 3.184 14.799 1.00 90.81 70 GLU A O 1
ATOM 572 N N . ALA A 1 71 ? -15.052 3.474 12.608 1.00 91.25 71 ALA A N 1
ATOM 573 C CA . ALA A 1 71 ? -16.128 4.441 12.417 1.00 91.25 71 ALA A CA 1
ATOM 574 C C . ALA A 1 71 ? -17.513 3.842 12.719 1.00 91.25 71 ALA A C 1
ATOM 576 O O . ALA A 1 71 ? -18.345 4.503 13.343 1.00 91.25 71 ALA A O 1
ATOM 577 N N . MET A 1 72 ? -17.767 2.590 12.319 1.00 91.38 72 MET A N 1
ATOM 578 C CA . MET A 1 72 ? -19.022 1.896 12.628 1.00 91.38 72 MET A CA 1
ATOM 579 C C . MET A 1 72 ? 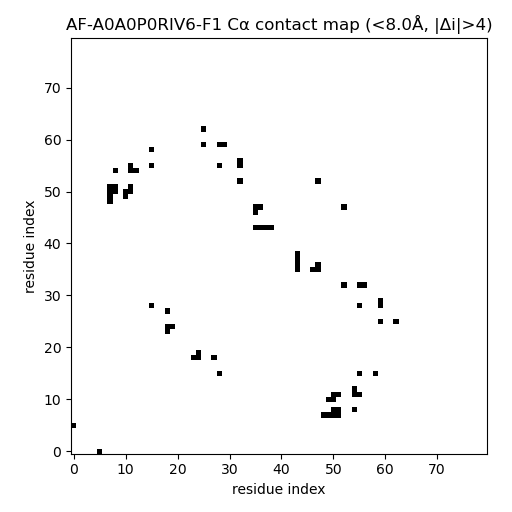-19.206 1.672 14.131 1.00 91.38 72 MET A C 1
ATOM 581 O O . MET A 1 72 ? -20.305 1.901 14.634 1.00 91.38 72 MET A O 1
ATOM 585 N N . LYS A 1 73 ? -18.150 1.276 14.856 1.00 90.94 73 LYS A N 1
ATOM 586 C CA . LYS A 1 73 ? -18.198 1.125 16.323 1.00 90.94 73 LYS A CA 1
ATOM 587 C C . LYS A 1 73 ? -18.556 2.445 16.999 1.00 90.94 73 LYS A C 1
ATOM 589 O O . LYS A 1 73 ? -19.518 2.499 17.757 1.00 90.94 73 LYS A O 1
ATOM 594 N N . PHE A 1 74 ? -17.865 3.521 16.629 1.00 86.00 74 PHE A N 1
ATOM 595 C CA . PHE A 1 74 ? -18.117 4.851 17.180 1.00 86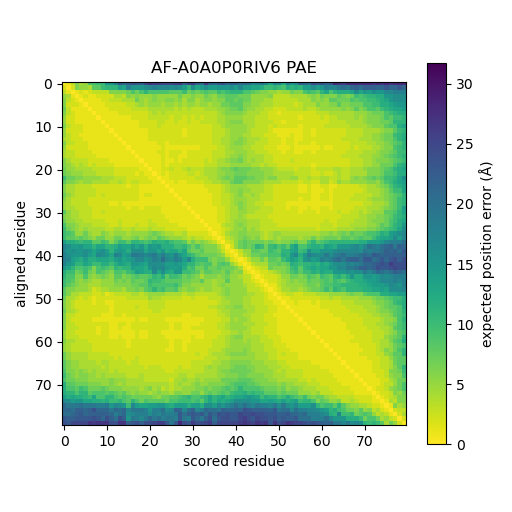.00 74 PHE A CA 1
ATOM 596 C C . PHE A 1 74 ? -19.549 5.348 16.921 1.00 86.00 74 PHE A C 1
ATOM 598 O O . PHE A 1 74 ? -20.162 5.970 17.784 1.00 86.00 74 PHE A O 1
ATOM 605 N N . LEU A 1 75 ? -20.113 5.080 15.738 1.00 83.88 75 LEU A N 1
ATOM 606 C CA . LEU A 1 75 ? -21.498 5.453 15.429 1.00 83.88 75 LEU A CA 1
ATOM 607 C C . LEU A 1 75 ? -22.523 4.597 16.187 1.00 83.88 75 LEU A C 1
ATOM 609 O O . LEU A 1 75 ? -23.549 5.127 16.607 1.00 83.88 75 LEU A O 1
ATOM 613 N N . GLY A 1 76 ? -22.246 3.305 16.385 1.00 77.62 76 GLY A N 1
ATOM 614 C CA . GLY A 1 76 ? -23.094 2.409 17.175 1.00 77.62 76 GLY A CA 1
ATOM 615 C C . GLY A 1 76 ? -23.137 2.780 18.660 1.00 77.62 76 GLY A C 1
ATOM 616 O O . GLY A 1 76 ? -24.204 2.742 19.263 1.00 77.62 76 GLY A O 1
ATOM 617 N N . GLU A 1 77 ? -22.010 3.214 19.224 1.00 69.88 77 GLU A N 1
ATOM 618 C CA . GLU A 1 77 ? -21.909 3.680 20.616 1.00 69.88 77 GLU A CA 1
ATOM 619 C C . GLU A 1 77 ? -22.641 5.009 20.863 1.00 69.88 77 GLU A C 1
ATOM 621 O O . GLU A 1 77 ? -23.090 5.260 21.974 1.00 69.88 77 GLU A O 1
ATOM 626 N N . ARG A 1 78 ? -22.796 5.864 19.843 1.00 62.84 78 ARG A N 1
ATOM 627 C CA . ARG A 1 78 ? -23.525 7.146 19.959 1.00 62.84 78 ARG A CA 1
ATOM 628 C C . ARG A 1 78 ? -25.033 7.032 19.741 1.00 62.84 78 ARG A C 1
ATOM 630 O O . ARG A 1 78 ? -25.736 8.024 19.914 1.00 62.84 78 ARG A O 1
ATOM 637 N N . ALA A 1 79 ? -25.509 5.871 19.297 1.00 60.19 79 ALA A N 1
ATOM 638 C CA . ALA A 1 79 ? -26.927 5.587 19.091 1.00 60.19 79 ALA A CA 1
ATOM 639 C C . ALA A 1 79 ? -27.592 4.919 20.313 1.00 60.19 79 ALA A C 1
ATOM 641 O O . ALA A 1 79 ? -28.800 4.677 20.277 1.00 60.19 79 ALA A O 1
ATOM 642 N N . GLN A 1 80 ? -26.810 4.613 21.356 1.00 51.50 80 GLN A N 1
ATOM 643 C CA . GLN A 1 80 ? -27.255 4.118 22.665 1.00 51.50 80 GLN A CA 1
ATOM 644 C C . GLN A 1 80 ? -27.275 5.255 23.688 1.00 51.50 80 GLN A C 1
ATOM 646 O O . GLN A 1 80 ? -28.158 5.206 24.57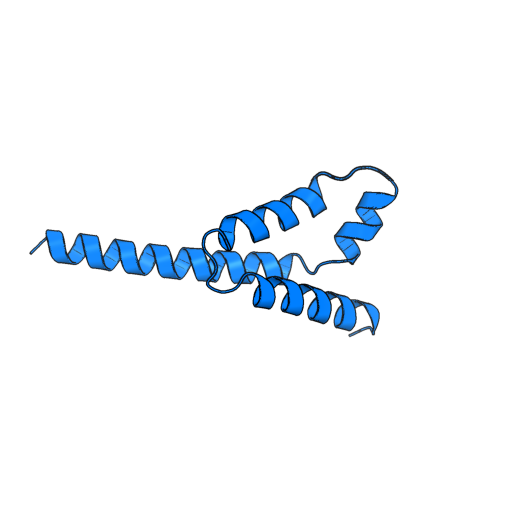2 1.00 51.50 80 GLN A O 1
#

pLDDT: mean 86.5, std 11.53, range [51.5, 97.44]

Foldseek 3Di:
DDPLVVQQAVQQVVLLVVLPPPDCSLVVLVVLLVVLVPDDDPVNVVSVSNHDNVVSVVVNVVVVVVVVVVVVVVVVVVVD

Secondary structure (DSSP, 8-state):
--HHHHHHHHHHHHHHHHHTTSTTHHHHHHHHHHHHHH--THHHHHHHTTS-HHHHHHHHHHHHHHHHHHHHHHHHHTT-